Protein AF-A0A5K1GW54-F1 (afdb_monomer_lite)

Structure (mmCIF, N/CA/C/O backbone):
data_AF-A0A5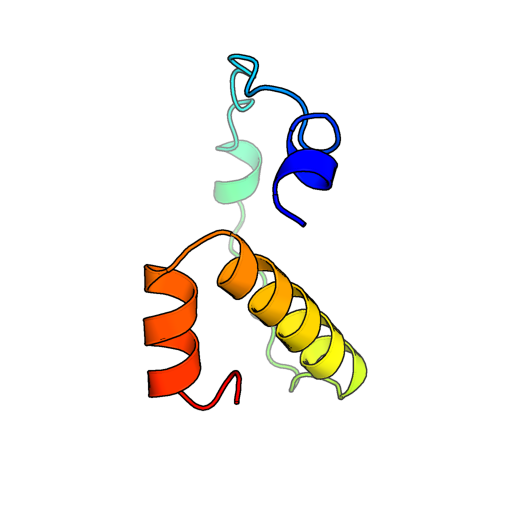K1GW54-F1
#
_entry.id   AF-A0A5K1GW54-F1
#
loop_
_atom_site.group_PDB
_atom_site.id
_atom_site.type_symbol
_atom_site.label_atom_id
_atom_site.label_alt_id
_atom_site.label_comp_id
_atom_site.label_asym_id
_atom_site.label_entity_id
_atom_site.label_seq_id
_atom_site.pdbx_PDB_ins_code
_atom_site.Cartn_x
_atom_site.Cartn_y
_atom_site.Cartn_z
_atom_site.occupancy
_atom_site.B_iso_or_equiv
_atom_site.auth_seq_id
_atom_site.auth_comp_id
_atom_site.auth_asym_id
_atom_site.auth_atom_id
_atom_site.pdbx_PDB_model_num
ATOM 1 N N . VAL A 1 1 ? 9.750 -10.172 -15.867 1.00 49.59 1 VAL A N 1
ATOM 2 C CA . VAL A 1 1 ? 8.636 -9.388 -15.277 1.00 49.59 1 VAL A CA 1
ATOM 3 C C . VAL A 1 1 ? 8.471 -7.994 -15.903 1.00 49.59 1 VAL A C 1
ATOM 5 O O . VAL A 1 1 ? 7.334 -7.689 -16.227 1.00 49.59 1 VAL A O 1
ATOM 8 N N . PRO A 1 2 ? 9.519 -7.182 -16.177 1.00 51.03 2 PRO A N 1
ATOM 9 C CA . PRO A 1 2 ? 9.349 -5.834 -16.759 1.00 51.03 2 PRO A CA 1
ATOM 10 C C . PRO A 1 2 ? 8.647 -5.816 -18.127 1.00 51.03 2 PRO A C 1
ATOM 12 O O . PRO A 1 2 ? 7.795 -4.975 -18.378 1.00 51.03 2 PRO A O 1
ATOM 15 N N . VAL A 1 3 ? 8.938 -6.812 -18.971 1.00 54.25 3 VAL A N 1
ATOM 16 C CA . VAL A 1 3 ? 8.398 -6.933 -20.339 1.00 54.25 3 VAL A CA 1
ATOM 17 C C . VAL A 1 3 ? 6.867 -7.071 -20.372 1.00 54.25 3 VAL A C 1
ATOM 19 O O . VAL A 1 3 ? 6.235 -6.657 -21.333 1.00 54.25 3 VAL A O 1
ATOM 22 N N . LEU A 1 4 ? 6.238 -7.588 -19.309 1.00 51.84 4 LEU A N 1
ATOM 23 C CA . LEU A 1 4 ? 4.774 -7.727 -19.253 1.00 51.84 4 LEU A CA 1
ATOM 24 C C . LEU A 1 4 ? 4.056 -6.382 -19.034 1.00 51.84 4 LEU A C 1
ATOM 26 O O . LEU A 1 4 ? 2.861 -6.270 -19.301 1.00 51.84 4 LEU A O 1
ATOM 30 N N . TYR A 1 5 ? 4.767 -5.351 -18.571 1.00 53.75 5 TYR A N 1
ATOM 31 C CA . TYR A 1 5 ? 4.185 -4.036 -18.294 1.00 53.75 5 TYR A CA 1
ATOM 32 C C . TYR A 1 5 ? 4.383 -3.028 -19.428 1.00 53.75 5 TYR A C 1
ATOM 34 O O . TYR A 1 5 ? 3.649 -2.043 -19.469 1.00 53.75 5 TYR A O 1
ATOM 42 N N . GLU A 1 6 ? 5.284 -3.290 -20.385 1.00 54.50 6 GLU A N 1
ATOM 43 C CA . GLU A 1 6 ? 5.539 -2.390 -21.525 1.00 54.50 6 GLU A CA 1
ATOM 44 C C . GLU A 1 6 ? 4.320 -2.186 -22.438 1.00 54.50 6 GLU A C 1
ATOM 46 O O . GLU A 1 6 ? 4.278 -1.240 -23.227 1.00 54.50 6 GLU A O 1
ATOM 51 N N . HIS A 1 7 ? 3.319 -3.063 -22.341 1.00 56.84 7 HIS A N 1
ATOM 52 C CA . HIS A 1 7 ? 2.095 -2.999 -23.144 1.00 56.84 7 HIS A CA 1
ATOM 53 C C . HIS A 1 7 ? 0.821 -2.855 -22.301 1.00 56.84 7 HIS A C 1
ATOM 55 O O . HIS A 1 7 ? -0.248 -2.618 -22.857 1.00 56.84 7 HIS A O 1
ATOM 61 N N . THR A 1 8 ? 0.923 -3.001 -20.976 1.00 56.56 8 THR A N 1
ATOM 62 C CA . THR A 1 8 ? -0.232 -2.972 -20.062 1.00 56.56 8 THR A CA 1
ATOM 63 C C . THR A 1 8 ? -0.539 -1.553 -19.594 1.00 56.56 8 THR A C 1
ATOM 65 O O . THR A 1 8 ? -1.700 -1.173 -19.465 1.00 56.56 8 THR A O 1
ATOM 68 N N . LEU A 1 9 ? 0.496 -0.739 -19.375 1.00 56.97 9 LEU A N 1
ATOM 69 C CA . LEU A 1 9 ? 0.320 0.684 -19.120 1.00 56.97 9 LEU A CA 1
ATOM 70 C C . LEU A 1 9 ? 0.207 1.378 -20.475 1.00 56.97 9 LEU A C 1
ATOM 72 O O . LEU A 1 9 ? 1.164 1.389 -21.252 1.00 56.97 9 LEU A O 1
ATOM 76 N N . ALA A 1 10 ? -0.973 1.925 -20.782 1.00 62.69 10 ALA A N 1
ATOM 77 C CA . ALA A 1 10 ? -1.138 2.775 -21.952 1.00 62.69 10 ALA A CA 1
ATOM 78 C C . ALA A 1 10 ? -0.008 3.812 -21.946 1.00 62.69 10 ALA A C 1
ATOM 80 O O . ALA A 1 10 ? 0.205 4.477 -20.930 1.00 62.69 10 ALA A O 1
ATOM 81 N N . LYS A 1 11 ? 0.736 3.919 -23.060 1.00 59.91 11 LYS A N 1
ATOM 82 C CA . LYS A 1 11 ? 1.761 4.961 -23.210 1.00 59.91 11 LYS A CA 1
ATOM 83 C C . LYS A 1 11 ? 1.131 6.281 -22.774 1.00 59.91 11 LYS A C 1
ATOM 85 O O . LYS A 1 11 ? -0.011 6.509 -23.190 1.00 59.91 11 LYS A O 1
ATOM 90 N N . PRO A 1 12 ? 1.814 7.107 -21.961 1.00 56.53 12 PRO A N 1
ATOM 91 C CA . PRO A 1 12 ? 1.280 8.394 -21.556 1.00 56.53 12 PRO A CA 1
ATOM 92 C C . PRO A 1 12 ? 1.009 9.182 -22.834 1.00 56.53 12 PRO A C 1
ATOM 94 O O . PRO A 1 12 ? 1.911 9.722 -23.467 1.00 56.53 12 PRO A O 1
ATOM 97 N N . LYS A 1 13 ? -0.248 9.161 -23.279 1.00 59.62 13 LYS A N 1
ATOM 98 C CA . LYS A 1 13 ? -0.753 10.185 -24.170 1.00 59.62 13 LYS A CA 1
ATOM 99 C C . LYS A 1 13 ? -0.666 11.462 -23.346 1.00 59.62 13 LYS A C 1
ATOM 101 O O . LYS A 1 13 ? -0.861 11.405 -22.129 1.00 59.62 13 LYS A O 1
ATOM 106 N N . GLU A 1 14 ? -0.392 12.590 -23.984 1.00 58.28 14 GLU A N 1
ATOM 107 C CA . GLU A 1 14 ? -0.770 13.889 -23.429 1.00 58.28 14 GLU A CA 1
ATOM 108 C C . GLU A 1 14 ? -2.297 13.888 -23.284 1.00 58.28 14 GLU A C 1
ATOM 110 O O . GLU A 1 14 ? -3.048 14.390 -24.114 1.00 58.28 14 GLU A O 1
ATOM 115 N N . VAL A 1 15 ? -2.784 13.192 -22.263 1.00 58.19 15 VAL A N 1
ATOM 116 C CA . VAL A 1 15 ? -4.134 13.338 -21.778 1.00 58.19 15 VAL A CA 1
ATOM 117 C C . VAL A 1 15 ? -4.057 14.673 -21.078 1.00 58.19 15 VAL A C 1
ATOM 119 O O . VAL A 1 15 ? -3.481 14.773 -19.996 1.00 58.19 15 VAL A O 1
ATOM 122 N N . HIS A 1 16 ? -4.555 15.712 -21.746 1.00 59.47 16 HIS A N 1
ATOM 123 C CA . HIS A 1 16 ? -4.918 16.944 -21.074 1.00 59.47 16 HIS A CA 1
ATOM 124 C C . HIS A 1 16 ? -5.758 16.517 -19.875 1.00 59.47 16 HIS A C 1
ATOM 126 O O . HIS A 1 16 ? -6.878 16.037 -20.050 1.00 59.47 16 HIS A O 1
ATOM 132 N N . VAL A 1 17 ? -5.184 16.593 -18.673 1.00 63.09 17 VAL A N 1
ATOM 133 C CA . VAL A 1 17 ? -5.929 16.325 -17.449 1.00 63.09 17 VAL A CA 1
ATOM 134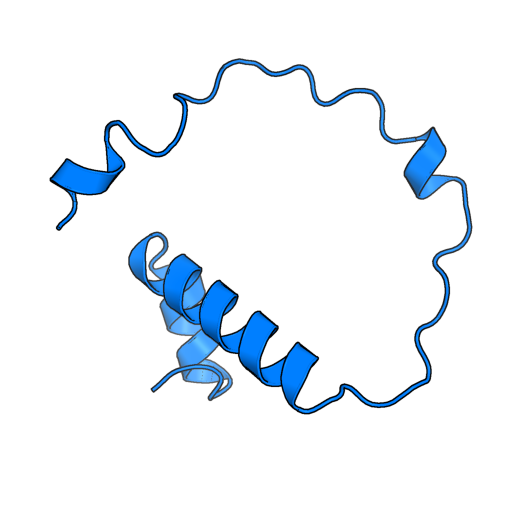 C C . VAL A 1 17 ? -7.048 17.362 -17.472 1.00 63.09 17 VAL A C 1
ATOM 136 O O . VAL A 1 17 ? -6.734 18.553 -17.548 1.00 63.09 17 VAL A O 1
ATOM 139 N N . PRO A 1 18 ? -8.324 16.959 -17.602 1.00 65.56 18 PRO A N 1
ATOM 140 C CA . PRO A 1 18 ? -9.413 17.922 -17.659 1.00 65.56 18 PRO A CA 1
ATOM 141 C C . PRO A 1 18 ? -9.336 18.783 -16.406 1.00 65.56 18 PRO A C 1
ATOM 143 O O . PRO A 1 18 ? -8.987 18.265 -15.350 1.00 65.56 18 PRO A O 1
ATOM 146 N N . ASP A 1 19 ? -9.601 20.078 -16.549 1.00 69.44 19 ASP A N 1
ATOM 147 C CA . ASP A 1 19 ? -9.566 21.034 -15.448 1.00 69.44 19 ASP A CA 1
ATOM 148 C C . ASP A 1 19 ? -10.346 20.483 -14.243 1.00 69.44 19 ASP A C 1
ATOM 150 O O . ASP A 1 19 ? -11.567 20.324 -14.298 1.00 69.44 19 ASP A O 1
ATOM 154 N N . LEU A 1 20 ? -9.616 20.117 -13.187 1.00 73.38 20 LEU A N 1
ATOM 155 C CA . LEU A 1 20 ? -10.153 19.504 -11.973 1.00 73.38 20 LEU A CA 1
ATOM 156 C C . LEU A 1 20 ? -10.604 20.575 -10.970 1.00 73.38 20 LEU A C 1
ATOM 158 O O . LEU A 1 20 ? -10.974 20.224 -9.850 1.00 73.38 20 LEU A O 1
ATOM 162 N N . ASP A 1 21 ? -10.608 21.862 -11.336 1.00 72.56 21 ASP A N 1
ATOM 163 C CA . ASP A 1 21 ? -10.997 22.950 -10.434 1.00 72.56 21 ASP A CA 1
ATOM 164 C C . ASP A 1 21 ? -12.422 22.759 -9.897 1.00 72.56 21 ASP A C 1
ATOM 166 O O . ASP A 1 21 ? -12.699 23.069 -8.741 1.00 72.56 21 ASP A O 1
ATOM 170 N N . HIS A 1 22 ? -13.322 22.138 -10.665 1.00 69.50 22 HIS A N 1
ATOM 171 C CA . HIS A 1 22 ? -14.669 21.766 -10.209 1.00 69.50 22 HIS A CA 1
ATOM 172 C C . HIS A 1 22 ? -14.699 20.609 -9.182 1.00 69.50 22 HIS A C 1
ATOM 174 O O . HIS A 1 22 ? -15.697 20.434 -8.488 1.00 69.50 22 HIS A O 1
ATOM 180 N N . ILE A 1 23 ? -13.621 19.823 -9.069 1.00 68.88 23 ILE A N 1
ATOM 181 C CA . ILE A 1 23 ? -13.438 18.766 -8.056 1.00 68.88 23 ILE A CA 1
ATOM 182 C C . ILE A 1 23 ? -12.777 19.336 -6.796 1.00 68.88 23 ILE A C 1
ATOM 184 O O . ILE A 1 23 ? -13.104 18.917 -5.690 1.00 68.88 23 ILE A O 1
ATOM 188 N N . TYR A 1 24 ? -11.863 20.297 -6.946 1.00 68.31 24 TYR A N 1
ATOM 189 C CA . TYR A 1 24 ? -11.154 20.914 -5.819 1.00 68.31 24 TYR A CA 1
ATOM 190 C C . TYR A 1 24 ? -11.863 22.140 -5.223 1.00 68.31 24 TYR A C 1
ATOM 192 O O . TYR A 1 24 ? -11.491 22.592 -4.144 1.00 68.31 24 TYR A O 1
ATOM 200 N N . SER A 1 25 ? -12.882 22.677 -5.899 1.00 74.62 25 SER A N 1
ATOM 201 C CA . SER A 1 25 ? -13.709 23.792 -5.405 1.00 74.62 25 SER A CA 1
ATOM 202 C C . SER A 1 25 ? -14.748 23.374 -4.363 1.00 74.62 25 SER A C 1
ATOM 204 O O . SER A 1 25 ? -15.331 24.240 -3.709 1.00 74.62 25 SER A O 1
ATOM 206 N N . VAL A 1 26 ? -14.968 22.068 -4.176 1.00 76.38 26 VAL A N 1
ATOM 207 C CA . VAL A 1 26 ? -15.775 21.536 -3.074 1.00 76.38 26 VAL A CA 1
ATOM 208 C C . VAL A 1 26 ? -14.889 21.210 -1.875 1.00 76.38 26 VAL A C 1
ATOM 210 O O . VAL A 1 26 ? -13.784 20.688 -2.022 1.00 76.38 26 VAL A O 1
ATOM 213 N N . GLU A 1 27 ? -15.376 21.512 -0.671 1.00 80.06 27 GLU A N 1
ATOM 214 C CA . GLU A 1 27 ? -14.659 21.163 0.553 1.00 80.06 27 GLU A CA 1
ATOM 215 C C . GLU A 1 27 ? -14.537 19.630 0.658 1.00 80.06 27 GLU A C 1
ATOM 217 O O . GLU A 1 27 ? -15.549 18.929 0.528 1.00 80.06 27 GLU A O 1
ATOM 222 N N . PRO A 1 28 ? -13.325 19.080 0.871 1.00 77.12 28 PRO A N 1
ATOM 223 C CA . PRO A 1 28 ? -13.139 17.642 0.980 1.00 77.12 28 PRO A CA 1
ATOM 224 C C . PRO A 1 28 ? -13.971 17.084 2.128 1.00 77.12 28 PRO A C 1
ATOM 226 O O . PRO A 1 28 ? -13.886 17.558 3.263 1.00 77.12 28 PRO A O 1
ATOM 229 N N . LEU A 1 29 ? -14.741 16.033 1.852 1.00 81.38 29 LEU A N 1
ATOM 230 C CA . LEU A 1 29 ? -15.449 15.330 2.909 1.00 81.38 29 LEU A CA 1
ATOM 231 C C . LEU A 1 29 ? -14.427 14.749 3.891 1.00 81.38 29 LEU A C 1
ATOM 233 O O . LEU A 1 29 ? -13.607 13.906 3.522 1.00 81.38 29 LEU A O 1
ATOM 237 N N . GLN A 1 30 ? -14.495 15.178 5.150 1.00 81.38 30 GLN A N 1
ATOM 238 C CA . GLN A 1 30 ? -13.685 14.575 6.198 1.00 81.38 30 GLN A CA 1
ATOM 239 C C . GLN A 1 30 ? -14.183 13.159 6.484 1.00 81.38 30 GLN A C 1
ATOM 241 O O . GLN A 1 30 ? -15.258 12.960 7.053 1.00 81.38 30 GLN A O 1
ATOM 246 N N . ILE A 1 31 ? -13.382 12.167 6.096 1.00 83.56 31 ILE A N 1
ATOM 247 C CA . ILE A 1 31 ? -13.610 10.771 6.465 1.00 83.56 31 ILE A CA 1
ATOM 248 C C . ILE A 1 31 ? -13.172 10.612 7.921 1.00 83.56 31 ILE A C 1
ATOM 250 O O . ILE A 1 31 ? -11.984 10.555 8.226 1.00 83.56 31 ILE A O 1
ATOM 254 N N . THR A 1 32 ? -14.143 10.591 8.829 1.00 89.94 32 THR A N 1
ATOM 255 C CA . THR A 1 32 ? -13.910 10.442 10.275 1.00 89.94 32 THR A CA 1
ATOM 256 C C . THR A 1 32 ? -13.993 8.992 10.740 1.00 89.94 32 THR A C 1
ATOM 258 O O . THR A 1 32 ? -13.577 8.676 11.856 1.00 89.94 32 THR A O 1
ATOM 261 N N . SER A 1 33 ? -14.531 8.100 9.905 1.00 92.19 33 SER A N 1
ATOM 262 C CA . SER A 1 33 ? -14.596 6.677 10.205 1.00 92.19 33 SER A CA 1
ATOM 263 C C . SER A 1 33 ? -13.202 6.046 10.149 1.00 92.19 33 SER A C 1
ATOM 265 O O . SER A 1 33 ? -12.418 6.378 9.257 1.00 92.19 33 SER A O 1
ATOM 267 N N . PRO A 1 34 ? -12.890 5.103 11.052 1.00 93.06 34 PRO A N 1
ATOM 268 C CA . PRO A 1 34 ? -11.676 4.311 10.930 1.00 93.06 34 PRO A CA 1
ATOM 269 C C . PRO A 1 34 ? -11.705 3.489 9.638 1.00 93.06 34 PRO A C 1
ATOM 271 O O . PRO A 1 34 ? -12.775 3.094 9.170 1.00 93.06 34 PRO A O 1
ATOM 274 N N . ALA A 1 35 ? -10.524 3.207 9.088 1.00 92.38 35 ALA A N 1
ATOM 275 C CA . ALA A 1 35 ? -10.401 2.336 7.929 1.00 92.38 35 ALA A CA 1
ATOM 276 C C . ALA A 1 35 ? -10.866 0.914 8.274 1.00 92.38 35 ALA A C 1
ATOM 278 O O . ALA A 1 35 ? -10.501 0.356 9.311 1.00 92.38 35 ALA A O 1
ATOM 279 N N . THR A 1 36 ? -11.648 0.325 7.380 1.00 95.69 36 THR A N 1
ATOM 280 C CA . THR A 1 36 ? -12.028 -1.086 7.431 1.00 95.69 36 THR A CA 1
ATOM 281 C C . THR A 1 36 ? -10.860 -1.973 7.004 1.00 95.69 36 THR A C 1
ATOM 283 O O . THR A 1 36 ? -10.002 -1.567 6.216 1.00 95.69 36 THR A O 1
ATOM 286 N N . ASP A 1 37 ? -10.861 -3.233 7.437 1.00 96.31 37 ASP A N 1
ATOM 287 C CA . ASP A 1 37 ? -9.846 -4.212 7.022 1.00 96.31 37 ASP A CA 1
ATOM 288 C C . ASP A 1 37 ? -9.763 -4.355 5.493 1.00 96.31 37 ASP A C 1
ATOM 290 O O . ASP A 1 37 ? -8.685 -4.553 4.930 1.00 96.31 37 ASP A O 1
ATOM 294 N N . GLY A 1 38 ? -10.903 -4.218 4.804 1.00 96.44 38 GLY A N 1
ATOM 295 C CA . GLY A 1 38 ? -10.978 -4.254 3.345 1.00 96.44 38 GLY A CA 1
ATOM 296 C C . GLY A 1 38 ? -10.262 -3.075 2.683 1.00 96.44 38 GLY A C 1
ATOM 297 O O . GLY A 1 38 ? -9.509 -3.279 1.728 1.00 96.44 38 GLY A O 1
ATOM 298 N N . GLU A 1 39 ? -10.455 -1.864 3.207 1.00 94.56 39 GLU A N 1
ATOM 299 C CA . GLU A 1 39 ? -9.779 -0.650 2.732 1.00 94.56 39 GLU A CA 1
ATOM 300 C C . GLU A 1 39 ? -8.277 -0.709 3.002 1.00 94.56 39 GLU A C 1
ATOM 302 O O . GLU A 1 39 ? -7.486 -0.425 2.102 1.00 94.56 39 GLU A O 1
ATOM 307 N N . VAL A 1 40 ? -7.876 -1.161 4.195 1.00 94.44 40 VAL A N 1
ATOM 308 C CA . VAL A 1 40 ? -6.461 -1.362 4.534 1.00 94.44 40 VAL A CA 1
ATOM 309 C C . VAL A 1 40 ? -5.830 -2.375 3.580 1.00 94.44 40 VAL A C 1
ATOM 311 O O . VAL A 1 40 ? -4.798 -2.095 2.970 1.00 94.44 40 VAL A O 1
ATOM 314 N N . ALA A 1 41 ? -6.462 -3.534 3.379 1.00 94.69 41 ALA A N 1
ATOM 315 C CA . ALA A 1 41 ? -5.930 -4.568 2.498 1.00 94.69 41 ALA A CA 1
ATOM 316 C C . ALA A 1 41 ? -5.856 -4.112 1.031 1.00 94.69 41 ALA A C 1
ATOM 318 O O . ALA A 1 41 ? -4.925 -4.488 0.315 1.00 94.69 41 ALA A O 1
ATOM 319 N N . LEU A 1 42 ? -6.818 -3.309 0.567 1.00 95.94 42 LEU A N 1
ATOM 320 C CA . LEU A 1 42 ? -6.776 -2.716 -0.767 1.00 95.94 42 LEU A CA 1
ATOM 321 C C . LEU A 1 42 ? -5.627 -1.711 -0.898 1.00 95.94 42 LEU A C 1
ATOM 323 O O . LEU A 1 42 ? -4.853 -1.809 -1.851 1.00 95.94 42 LEU A O 1
ATOM 327 N N . ALA A 1 43 ? -5.485 -0.793 0.059 1.00 93.69 43 ALA A N 1
ATOM 328 C CA . ALA A 1 43 ? -4.425 0.210 0.062 1.00 93.69 43 ALA A CA 1
ATOM 329 C C . ALA A 1 43 ? -3.028 -0.431 0.081 1.00 93.69 43 ALA A C 1
ATOM 331 O O . ALA A 1 43 ? -2.158 -0.021 -0.687 1.00 93.69 43 ALA A O 1
ATOM 332 N N . LEU A 1 44 ? -2.828 -1.480 0.888 1.00 94.56 44 LEU A N 1
ATOM 333 C CA . LEU A 1 44 ? -1.565 -2.221 0.940 1.00 94.56 44 LEU A CA 1
ATOM 334 C C . LEU A 1 44 ? -1.246 -2.913 -0.393 1.00 94.56 44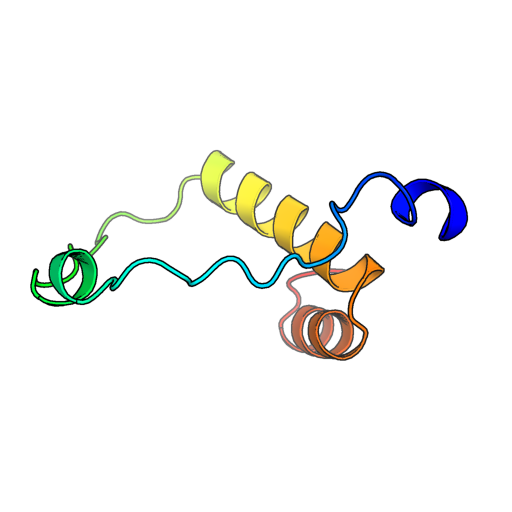 LEU A C 1
ATOM 336 O O . LEU A 1 44 ? -0.127 -2.787 -0.880 1.00 94.56 44 LEU A O 1
ATOM 340 N N . ARG A 1 45 ? -2.227 -3.558 -1.043 1.00 93.25 45 ARG A N 1
ATOM 341 C CA . ARG A 1 45 ? -2.030 -4.174 -2.372 1.00 93.25 45 ARG A CA 1
ATOM 342 C C . ARG A 1 45 ? -1.645 -3.150 -3.442 1.00 93.25 45 ARG A C 1
ATOM 344 O O . ARG A 1 45 ? -0.785 -3.421 -4.280 1.00 93.25 45 ARG A O 1
ATOM 351 N N . VAL A 1 46 ? -2.270 -1.971 -3.420 1.00 95.00 46 VAL A N 1
ATOM 352 C CA . VAL A 1 46 ? -1.908 -0.864 -4.321 1.00 95.00 46 VAL A CA 1
ATOM 353 C C . VAL A 1 46 ? -0.482 -0.390 -4.034 1.00 95.00 46 VAL A C 1
ATOM 355 O O . VAL A 1 46 ? 0.314 -0.258 -4.965 1.00 95.00 46 VAL A O 1
ATOM 358 N N . LEU A 1 47 ? -0.132 -0.196 -2.758 1.00 94.19 47 LEU A N 1
ATOM 359 C CA . LEU A 1 47 ? 1.203 0.231 -2.340 1.00 94.19 47 LEU A CA 1
ATOM 360 C C . LEU A 1 47 ? 2.287 -0.769 -2.767 1.00 94.19 47 LEU A C 1
ATOM 362 O O . LEU A 1 47 ? 3.310 -0.355 -3.312 1.00 94.19 47 LEU A O 1
ATOM 366 N N . GLU A 1 48 ? 2.063 -2.071 -2.582 1.00 91.81 48 GLU A N 1
ATOM 367 C CA . GLU A 1 48 ? 2.962 -3.133 -3.053 1.00 91.81 48 GLU A CA 1
ATOM 368 C C . GLU A 1 48 ? 3.185 -3.050 -4.570 1.00 91.81 48 GLU A C 1
ATOM 370 O O . GLU A 1 48 ? 4.328 -3.089 -5.032 1.00 91.81 48 GLU A O 1
ATOM 375 N N . GLY A 1 49 ? 2.118 -2.838 -5.347 1.00 91.19 49 GLY A N 1
ATOM 376 C CA . GLY A 1 49 ? 2.206 -2.605 -6.790 1.00 91.19 49 GLY A CA 1
ATOM 377 C C . GLY A 1 49 ? 3.061 -1.383 -7.146 1.00 91.19 49 GLY A C 1
ATOM 378 O O . GLY A 1 49 ? 3.943 -1.468 -8.003 1.00 91.19 49 GLY A O 1
ATOM 379 N N . CYS A 1 50 ? 2.876 -0.259 -6.445 1.00 90.56 50 CYS A N 1
ATOM 380 C CA . CYS A 1 50 ? 3.707 0.937 -6.619 1.00 90.56 50 CYS A CA 1
ATOM 381 C C . CYS A 1 50 ? 5.191 0.653 -6.339 1.00 90.56 50 CYS A C 1
ATOM 383 O O . CYS A 1 50 ? 6.061 1.146 -7.058 1.00 90.56 50 CYS A O 1
ATOM 385 N N . CYS A 1 51 ? 5.489 -0.167 -5.330 1.00 92.75 51 CYS A N 1
ATOM 386 C CA . CYS A 1 51 ? 6.858 -0.520 -4.951 1.00 92.75 51 CYS A CA 1
ATOM 387 C C . CYS A 1 51 ? 7.593 -1.342 -6.024 1.00 92.75 51 CYS A C 1
ATOM 389 O O . CYS A 1 51 ? 8.824 -1.282 -6.097 1.00 92.75 51 CYS A O 1
ATOM 391 N N . ILE A 1 52 ? 6.860 -2.081 -6.867 1.00 91.44 52 ILE A N 1
ATOM 392 C CA . ILE A 1 52 ? 7.420 -2.812 -8.017 1.00 91.44 52 ILE A CA 1
ATOM 393 C C . ILE A 1 52 ? 7.884 -1.836 -9.104 1.00 91.44 52 ILE A C 1
ATOM 395 O O . ILE A 1 52 ? 8.909 -2.066 -9.746 1.00 91.44 52 ILE A O 1
ATOM 399 N N . LEU A 1 53 ? 7.137 -0.750 -9.309 1.00 90.00 53 LEU A N 1
ATOM 400 C CA . LEU A 1 53 ? 7.356 0.189 -10.411 1.00 90.00 53 LEU A CA 1
ATOM 401 C C . LEU A 1 53 ? 8.271 1.362 -10.029 1.00 90.00 53 LEU A C 1
ATOM 403 O O . LEU A 1 53 ? 8.935 1.924 -10.897 1.00 90.00 53 LEU A O 1
ATOM 407 N N . HIS A 1 54 ? 8.326 1.737 -8.746 1.00 89.81 54 HIS A N 1
ATOM 408 C CA . HIS A 1 54 ? 8.997 2.952 -8.293 1.00 89.81 54 HIS A CA 1
ATOM 409 C C . HIS A 1 54 ? 9.826 2.733 -7.017 1.00 89.81 54 HIS A C 1
ATOM 411 O O . HIS A 1 54 ? 9.309 2.458 -5.932 1.00 89.81 54 HIS A O 1
ATOM 417 N N . LYS A 1 55 ? 11.152 2.891 -7.142 1.00 91.31 55 LYS A N 1
ATOM 418 C CA . LYS A 1 55 ? 12.121 2.617 -6.067 1.00 91.31 55 LYS A CA 1
ATOM 419 C C . LYS A 1 55 ? 11.923 3.504 -4.835 1.00 91.31 55 LYS A C 1
ATOM 421 O O . LYS A 1 55 ? 12.013 2.995 -3.722 1.00 91.31 55 LYS A O 1
ATOM 426 N N . GLU A 1 56 ? 11.637 4.792 -5.013 1.00 93.12 56 GLU A N 1
ATOM 427 C CA . GLU A 1 56 ? 11.435 5.699 -3.874 1.00 93.12 56 GLU A CA 1
ATOM 428 C C . GLU A 1 56 ? 10.155 5.363 -3.103 1.00 93.12 56 GLU A C 1
ATOM 430 O O . GLU A 1 56 ? 10.167 5.359 -1.873 1.00 93.12 56 GLU A O 1
ATOM 435 N N . SER A 1 57 ? 9.083 4.967 -3.803 1.00 91.19 57 SER A N 1
ATOM 436 C CA . SER A 1 57 ? 7.866 4.463 -3.151 1.00 91.19 57 SER A CA 1
ATOM 437 C C . SER A 1 57 ? 8.168 3.244 -2.283 1.00 91.19 57 SER A C 1
ATOM 439 O O . SER A 1 57 ? 7.703 3.183 -1.150 1.00 91.19 57 SER A O 1
ATOM 441 N N . ARG A 1 58 ? 9.009 2.322 -2.766 1.00 94.25 58 ARG A N 1
ATOM 442 C CA . ARG A 1 58 ? 9.454 1.154 -1.993 1.00 94.25 58 ARG A CA 1
ATOM 443 C C . ARG A 1 58 ? 10.263 1.5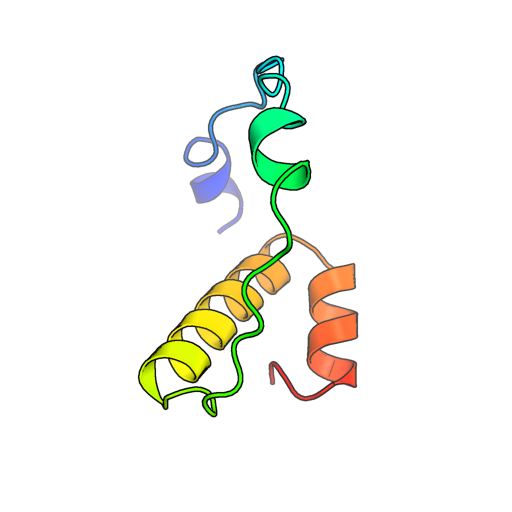36 -0.760 1.00 94.25 58 ARG A C 1
ATOM 445 O O . ARG A 1 58 ? 9.965 1.054 0.329 1.00 94.25 58 ARG A O 1
ATOM 452 N N . ASN A 1 59 ? 11.251 2.417 -0.904 1.00 95.50 59 ASN A N 1
ATOM 453 C CA . ASN A 1 59 ? 12.062 2.882 0.225 1.00 95.50 59 ASN A CA 1
ATOM 454 C C . ASN A 1 59 ? 11.187 3.512 1.319 1.00 95.50 59 ASN A C 1
ATOM 456 O O . ASN A 1 59 ? 11.351 3.212 2.503 1.00 95.50 59 ASN A O 1
ATOM 460 N N . LEU A 1 60 ? 10.241 4.366 0.917 1.00 95.62 60 LEU A N 1
ATOM 461 C CA . LEU A 1 60 ? 9.334 5.037 1.840 1.00 95.62 60 LEU A CA 1
ATOM 462 C C . LEU A 1 60 ? 8.368 4.043 2.498 1.00 95.62 60 LEU A C 1
ATOM 464 O O . LEU A 1 60 ? 8.176 4.086 3.711 1.00 95.62 60 LEU A O 1
ATOM 468 N N . ALA A 1 61 ? 7.819 3.104 1.728 1.00 94.56 61 ALA A N 1
ATOM 469 C CA . ALA A 1 61 ? 6.924 2.077 2.244 1.00 94.56 61 ALA A CA 1
ATOM 470 C C . ALA A 1 61 ? 7.615 1.175 3.284 1.00 94.56 61 ALA A C 1
ATOM 472 O O . ALA A 1 61 ? 7.037 0.939 4.344 1.00 94.56 61 ALA A O 1
ATOM 473 N N . HIS A 1 62 ? 8.867 0.754 3.055 1.00 94.31 62 HIS A N 1
ATOM 474 C CA . HI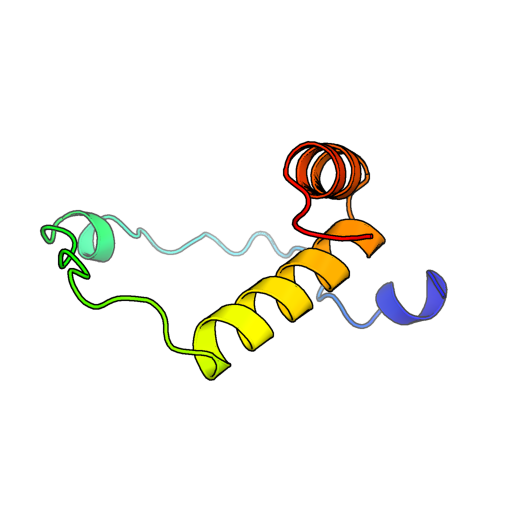S A 1 62 ? 9.643 0.019 4.066 1.00 94.31 62 HIS A CA 1
ATOM 475 C C . HIS A 1 62 ? 9.928 0.871 5.306 1.00 94.31 62 HIS A C 1
ATOM 477 O O . HIS A 1 62 ? 9.767 0.393 6.427 1.00 94.31 62 HIS A O 1
ATOM 483 N N . LYS A 1 63 ? 10.316 2.144 5.128 1.00 95.75 63 LYS A N 1
ATOM 484 C CA . LYS A 1 63 ? 10.588 3.068 6.245 1.00 95.75 63 LYS A CA 1
ATOM 485 C C . LYS A 1 63 ? 9.389 3.194 7.190 1.00 95.75 63 LYS A C 1
ATOM 487 O O . LYS A 1 63 ? 9.579 3.335 8.394 1.00 95.75 63 LYS A O 1
ATOM 492 N N . HIS A 1 64 ? 8.175 3.143 6.645 1.00 94.56 64 HIS A N 1
ATOM 493 C CA . HIS A 1 64 ? 6.930 3.238 7.406 1.00 94.56 64 HIS A CA 1
ATOM 494 C C . HIS A 1 64 ? 6.291 1.878 7.738 1.00 94.56 64 HIS A C 1
ATOM 496 O O . HIS A 1 64 ? 5.189 1.852 8.276 1.00 94.56 64 HIS A O 1
ATOM 502 N N . GLY A 1 65 ? 6.956 0.754 7.441 1.00 90.62 65 GLY A N 1
ATOM 503 C CA . GLY A 1 65 ? 6.440 -0.590 7.725 1.00 90.62 65 GLY A CA 1
ATOM 504 C C . GLY A 1 65 ? 5.188 -0.973 6.926 1.00 90.62 65 GLY A C 1
ATOM 505 O O . GLY A 1 65 ? 4.478 -1.896 7.314 1.00 90.62 65 GLY A O 1
ATOM 506 N N . GLY A 1 66 ? 4.904 -0.266 5.829 1.00 85.12 66 GLY A N 1
ATOM 507 C CA . GLY A 1 66 ? 3.750 -0.523 4.965 1.00 85.12 66 GLY A CA 1
ATOM 508 C C . GLY A 1 66 ? 3.947 -1.716 4.029 1.00 85.12 66 GLY A C 1
ATOM 509 O O . GLY A 1 66 ? 2.973 -2.292 3.567 1.00 85.12 66 GLY A O 1
ATOM 510 N N . VAL A 1 67 ? 5.195 -2.107 3.763 1.00 82.19 67 VAL A N 1
ATOM 511 C CA . VAL A 1 67 ? 5.550 -3.312 2.997 1.00 82.19 67 VAL A CA 1
ATOM 512 C C . VAL A 1 67 ? 6.785 -3.969 3.617 1.00 82.19 67 VAL A C 1
ATOM 514 O O . VAL A 1 67 ? 7.620 -3.282 4.215 1.00 82.19 67 VAL A O 1
ATOM 517 N N . LYS A 1 68 ? 6.874 -5.299 3.508 1.00 73.31 68 LYS A N 1
ATOM 518 C CA . LYS A 1 68 ? 7.990 -6.098 4.039 1.00 73.31 68 LYS A CA 1
ATOM 519 C C . LYS A 1 68 ? 9.199 -6.063 3.130 1.00 73.31 68 LYS A C 1
ATOM 521 O O . LYS A 1 68 ? 9.010 -6.182 1.901 1.00 73.31 68 LYS A O 1
#

Sequence (68 aa):
VPVLYEHTLAKPKEVHVPDLDHIYSVEPLQITSPATDGEVALALRVLEGCCILHKESRNLAHKHGGVK

Secondary structure (DSSP, 8-state):
-GGGTTTTS----------THHHHSSPPP---SPPPHHHHHHHHHHHHHHHHH-HHHHHHHHHTTS--

Foldseek 3Di:
DVVVVVPVPDDDDPPVPPPCCVVVVDDDPDPPDDDDPVRLVVVLVVLVVCVVVDVVSVVVCVVVVSDD

Radius of gyration: 16.39 Å; chains: 1; bounding box: 28×33×35 Å

Organism: NCBI:txid2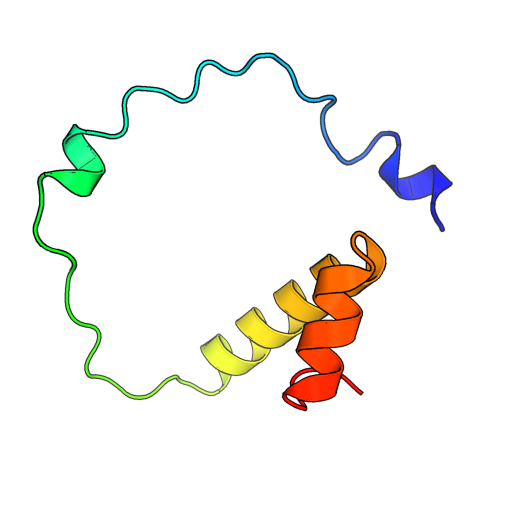10225

InterPro domains:
  IPR012535 Cell division protein Cdc14 [PTHR34065] (1-67)

pLDDT: mean 79.71, std 15.64, range [49.59, 96.44]